Protein AF-A0A523TIG8-F1 (afdb_monomer_lite)

Secondary structure (DSSP, 8-state):
-HHHHHHHHHHHHHHHHHHHHHHHHHHHHHHHHHHHHHHHHHHHHHHH-PPPPPHHHHHHHHHHHHHHHHHHHTTGGG--

pLDDT: mean 80.6, std 10.08, range [40.44, 89.88]

Foldseek 3Di:
DVVVVVVVVVVVVVVVVVVVVVVVVLVVLLVVLVVQQVVCQPPCCVPPVDDRDDSVRSSVVSVVVVVVVVVVVVVVVPPD

Sequence (80 aa):
MDELAEIVGKIVLCVVAVIGMVVVLAGIGLLLAFPIKWTWNVTMPYLFSLPTITWGKAWCLNFLCGCLIKASQGNMNKKL

Structure (mmCIF, N/CA/C/O backbone):
data_AF-A0A523TIG8-F1
#
_entry.id   AF-A0A523TIG8-F1
#
loop_
_atom_site.group_PDB
_atom_site.id
_atom_site.type_symbol
_atom_site.label_atom_id
_atom_site.label_alt_id
_atom_site.label_comp_id
_atom_site.label_asym_id
_atom_site.label_entity_id
_atom_site.label_seq_id
_atom_site.pdbx_PDB_ins_code
_atom_site.Cartn_x
_atom_site.Cartn_y
_atom_site.Cartn_z
_atom_site.occupancy
_atom_site.B_iso_or_equiv
_atom_site.auth_seq_id
_atom_site.auth_comp_id
_atom_site.auth_asym_id
_atom_site.auth_atom_id
_atom_site.pdbx_PD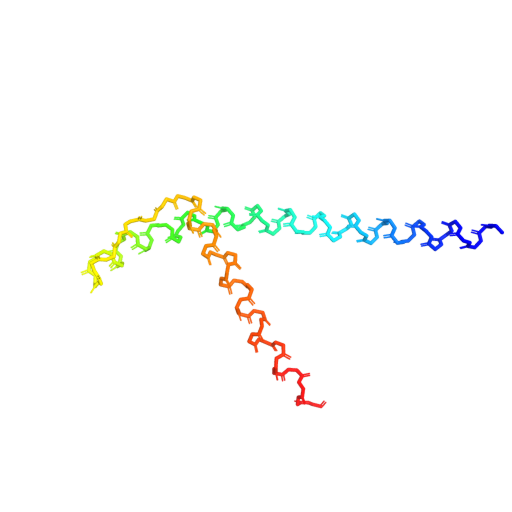B_model_num
ATOM 1 N N . MET A 1 1 ? 22.352 8.688 -31.196 1.00 62.91 1 MET A N 1
ATOM 2 C CA . MET A 1 1 ? 20.923 9.026 -30.990 1.00 62.91 1 MET A CA 1
ATOM 3 C C . MET A 1 1 ? 20.138 7.774 -30.610 1.00 62.91 1 MET A C 1
ATOM 5 O O . MET A 1 1 ? 19.297 7.852 -29.726 1.00 62.91 1 MET A O 1
ATOM 9 N N . ASP A 1 2 ? 20.476 6.623 -31.192 1.00 76.56 2 ASP A N 1
ATOM 10 C CA . ASP A 1 2 ? 19.790 5.338 -30.991 1.00 76.56 2 ASP A CA 1
ATOM 11 C C . ASP A 1 2 ? 19.932 4.746 -29.573 1.00 76.56 2 ASP A C 1
ATOM 13 O O . ASP A 1 2 ? 18.939 4.312 -28.998 1.00 76.56 2 ASP A O 1
ATOM 17 N N . GLU A 1 3 ? 21.108 4.824 -28.936 1.00 78.88 3 GLU A N 1
ATOM 18 C CA . GLU A 1 3 ? 21.291 4.352 -27.544 1.00 78.88 3 GLU A CA 1
ATOM 19 C C . GLU A 1 3 ? 20.447 5.125 -26.517 1.00 78.88 3 GLU A C 1
ATOM 21 O O . GLU A 1 3 ? 19.922 4.545 -25.565 1.00 78.88 3 GL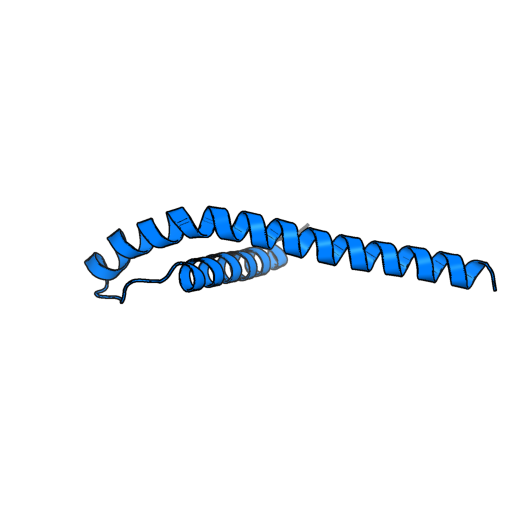U A O 1
ATOM 26 N N . LEU A 1 4 ? 20.271 6.437 -26.713 1.00 75.44 4 LEU A N 1
ATOM 27 C CA . LEU A 1 4 ? 19.436 7.249 -25.823 1.00 75.44 4 LEU A CA 1
ATOM 28 C C . LEU A 1 4 ? 17.960 6.847 -25.925 1.00 75.44 4 LEU A C 1
ATOM 30 O O . LEU A 1 4 ? 17.268 6.819 -24.909 1.00 75.44 4 LEU A O 1
ATOM 34 N N . ALA A 1 5 ? 17.481 6.488 -27.120 1.00 80.69 5 ALA A N 1
ATOM 35 C CA . ALA A 1 5 ? 16.107 6.032 -27.314 1.00 80.69 5 ALA A CA 1
ATOM 36 C C . ALA A 1 5 ? 15.838 4.693 -26.602 1.00 80.69 5 ALA A C 1
ATOM 38 O O . ALA A 1 5 ? 14.773 4.517 -26.005 1.00 80.69 5 ALA A O 1
ATOM 39 N N . GLU A 1 6 ? 16.813 3.779 -26.588 1.00 84.62 6 GLU A N 1
ATOM 40 C CA . GLU A 1 6 ? 16.681 2.490 -25.900 1.00 84.62 6 GLU A CA 1
ATOM 41 C C . GLU A 1 6 ? 16.617 2.650 -24.369 1.00 84.62 6 GLU A C 1
ATOM 43 O O . GLU A 1 6 ? 15.784 2.024 -23.704 1.00 84.62 6 GLU A O 1
ATOM 48 N N . ILE A 1 7 ? 17.448 3.530 -23.800 1.00 83.62 7 ILE A N 1
ATOM 49 C CA . ILE A 1 7 ? 17.451 3.819 -22.357 1.00 83.62 7 ILE A CA 1
ATOM 50 C C . ILE A 1 7 ? 16.128 4.471 -21.934 1.00 83.62 7 ILE A C 1
ATOM 52 O O . ILE A 1 7 ? 15.525 4.056 -20.941 1.00 83.62 7 ILE A O 1
ATOM 56 N N . VAL A 1 8 ? 15.635 5.449 -22.701 1.00 85.69 8 VAL A N 1
ATOM 57 C CA . VAL A 1 8 ? 14.351 6.114 -22.422 1.00 85.69 8 VAL A CA 1
ATOM 58 C C . VAL A 1 8 ? 13.194 5.116 -22.508 1.00 85.69 8 VAL A C 1
ATOM 60 O O . VAL A 1 8 ? 12.339 5.105 -21.622 1.00 85.69 8 VAL A O 1
ATOM 63 N N . GLY A 1 9 ? 13.199 4.219 -23.500 1.00 87.00 9 GLY A N 1
ATOM 64 C CA . GLY A 1 9 ? 12.202 3.153 -23.624 1.00 87.00 9 GLY A CA 1
ATOM 65 C C . GLY A 1 9 ? 12.156 2.239 -22.395 1.00 87.00 9 GLY A C 1
ATOM 66 O O . GLY A 1 9 ? 11.078 1.989 -21.852 1.00 87.00 9 GLY A O 1
ATOM 67 N N . LYS A 1 10 ? 13.320 1.802 -21.893 1.00 87.00 10 LYS A N 1
ATOM 68 C CA . LYS A 1 10 ? 13.412 0.984 -20.669 1.00 87.00 10 LYS A CA 1
ATOM 69 C C . LYS A 1 10 ? 12.905 1.730 -19.434 1.00 87.00 10 LYS A C 1
ATOM 71 O O . LYS A 1 10 ? 12.167 1.149 -18.643 1.00 87.00 10 LYS A O 1
ATOM 76 N N . ILE A 1 11 ? 13.248 3.011 -19.276 1.00 87.00 11 ILE A N 1
ATOM 77 C CA . ILE A 1 11 ? 12.792 3.827 -18.137 1.00 87.00 11 ILE A CA 1
ATOM 78 C C . ILE A 1 11 ? 11.268 3.974 -18.148 1.00 87.00 11 ILE A C 1
ATOM 80 O O . ILE A 1 11 ? 10.631 3.758 -17.117 1.00 87.00 11 ILE A O 1
ATOM 84 N N . VAL A 1 12 ? 10.672 4.290 -19.300 1.00 88.81 12 VAL A N 1
ATOM 85 C CA . VAL A 1 12 ? 9.212 4.418 -19.433 1.00 88.81 12 VAL A CA 1
ATOM 86 C C . VAL A 1 12 ? 8.524 3.101 -19.078 1.00 88.81 12 VAL A C 1
ATOM 88 O O . VAL A 1 12 ? 7.552 3.101 -18.324 1.00 88.81 12 VAL A O 1
ATOM 91 N N . LEU A 1 13 ? 9.062 1.971 -19.540 1.00 88.06 13 LEU A N 1
ATOM 92 C CA . LEU A 1 13 ? 8.514 0.647 -19.245 1.00 88.06 13 LEU A CA 1
ATOM 93 C C . LEU A 1 13 ? 8.592 0.321 -17.744 1.00 88.06 13 LEU A C 1
ATOM 95 O O . LEU A 1 13 ? 7.608 -0.140 -17.165 1.00 88.06 13 LEU A O 1
ATOM 99 N N . CYS A 1 14 ? 9.708 0.648 -17.084 1.00 84.44 14 CYS A N 1
ATOM 100 C CA . CYS A 1 14 ? 9.854 0.519 -15.632 1.00 84.44 14 CYS A CA 1
ATOM 101 C C . CYS A 1 14 ? 8.838 1.379 -14.867 1.00 84.44 14 CYS A C 1
ATOM 103 O O . CYS A 1 14 ? 8.208 0.897 -13.928 1.00 84.44 14 CYS A O 1
ATOM 105 N N . VAL A 1 15 ? 8.643 2.637 -15.270 1.00 86.81 15 VAL A N 1
ATOM 106 C CA . VAL A 1 15 ? 7.688 3.546 -14.618 1.00 86.81 15 VAL A CA 1
ATOM 107 C C . VAL A 1 15 ? 6.256 3.029 -14.767 1.00 86.81 15 VAL A C 1
ATOM 109 O O . VAL A 1 15 ? 5.526 2.953 -13.778 1.00 86.81 15 VAL A O 1
ATOM 112 N N . VAL A 1 16 ? 5.864 2.600 -15.968 1.00 87.69 16 VAL A N 1
ATOM 113 C CA . VAL A 1 16 ? 4.534 2.024 -16.223 1.00 87.69 16 VAL A CA 1
ATOM 114 C C . VAL A 1 16 ? 4.325 0.737 -15.419 1.00 87.69 16 VAL A C 1
ATOM 116 O O . VAL A 1 16 ? 3.262 0.559 -14.824 1.00 87.69 16 VAL A O 1
ATOM 119 N N . ALA A 1 17 ? 5.337 -0.130 -15.330 1.00 84.00 17 ALA A N 1
ATOM 120 C CA . ALA A 1 17 ? 5.268 -1.358 -14.540 1.00 84.00 17 ALA A CA 1
ATOM 121 C C . ALA A 1 17 ? 5.087 -1.080 -13.038 1.00 84.00 17 ALA A C 1
ATOM 123 O O . ALA A 1 17 ? 4.270 -1.730 -12.382 1.00 84.00 17 ALA A O 1
ATOM 124 N N . VAL A 1 18 ? 5.795 -0.086 -12.492 1.00 84.50 18 VAL A N 1
ATOM 125 C CA . VAL A 1 18 ? 5.657 0.322 -11.085 1.00 84.50 18 VAL A CA 1
ATOM 126 C C . VAL A 1 18 ? 4.260 0.880 -10.816 1.00 84.50 18 VAL A C 1
ATOM 128 O O . VAL A 1 18 ? 3.626 0.490 -9.837 1.00 84.50 18 VAL A O 1
ATOM 131 N N . ILE A 1 19 ? 3.742 1.738 -11.696 1.00 84.44 19 ILE A N 1
ATOM 132 C CA . ILE A 1 19 ? 2.392 2.303 -11.554 1.00 84.44 19 ILE A CA 1
ATOM 133 C C . ILE A 1 19 ? 1.334 1.194 -11.629 1.00 84.44 19 ILE A C 1
ATOM 135 O O . ILE A 1 19 ? 0.455 1.130 -10.770 1.00 84.44 19 ILE A O 1
ATOM 139 N N . GLY A 1 20 ? 1.447 0.279 -12.597 1.00 82.88 20 GLY A N 1
ATOM 140 C CA . GLY A 1 20 ? 0.546 -0.869 -12.723 1.00 82.88 20 GLY A CA 1
ATOM 141 C C . GLY A 1 20 ? 0.544 -1.749 -11.471 1.00 82.88 20 GLY A C 1
ATOM 142 O O . GLY A 1 20 ? -0.518 -2.121 -10.973 1.00 82.88 20 GLY A O 1
ATOM 143 N N . MET A 1 21 ? 1.721 -2.007 -10.896 1.00 80.62 21 MET A N 1
ATOM 144 C CA . MET A 1 21 ? 1.851 -2.762 -9.649 1.00 80.62 21 MET A CA 1
ATOM 145 C C . MET A 1 21 ? 1.160 -2.058 -8.472 1.00 80.62 21 MET A C 1
ATOM 147 O O . MET A 1 21 ? 0.453 -2.705 -7.700 1.00 80.62 21 MET A O 1
ATOM 151 N N . VAL A 1 22 ? 1.313 -0.736 -8.346 1.00 80.50 22 VAL A N 1
ATOM 152 C CA . VAL A 1 22 ? 0.661 0.051 -7.285 1.00 80.50 22 VAL A CA 1
ATOM 153 C C . VAL A 1 22 ? -0.863 -0.014 -7.405 1.00 80.50 22 VAL A C 1
ATOM 155 O O . V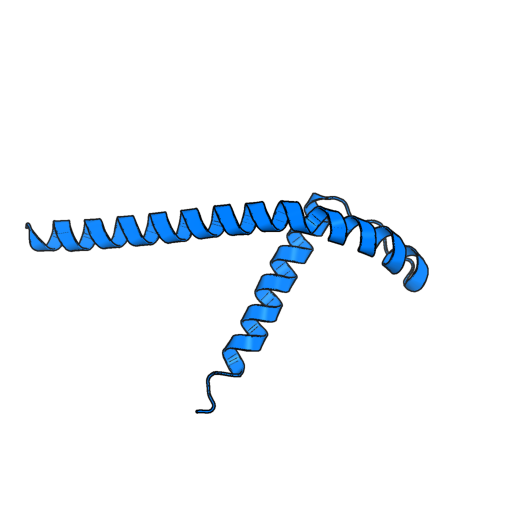AL A 1 22 ? -1.543 -0.188 -6.394 1.00 80.50 22 VAL A O 1
ATOM 158 N N . VAL A 1 23 ? -1.408 0.061 -8.621 1.00 80.75 23 VAL A N 1
ATOM 159 C CA . VAL A 1 23 ? -2.859 -0.021 -8.857 1.00 80.75 23 VAL A CA 1
ATOM 160 C C . VAL A 1 23 ? -3.408 -1.405 -8.499 1.00 80.75 23 VAL A C 1
ATOM 162 O O . VAL A 1 23 ? -4.434 -1.501 -7.826 1.00 80.75 23 VAL A O 1
ATOM 165 N N . VAL A 1 24 ? -2.709 -2.481 -8.875 1.00 80.44 24 VAL A N 1
ATOM 166 C CA . VAL A 1 24 ? -3.112 -3.854 -8.524 1.00 80.44 24 VAL A CA 1
ATOM 167 C C . VAL A 1 24 ? -3.081 -4.066 -7.008 1.00 80.44 24 VAL A C 1
ATOM 169 O O . VAL A 1 24 ? -4.035 -4.597 -6.439 1.00 80.44 24 VAL A O 1
ATOM 172 N N . LEU A 1 25 ? -2.032 -3.592 -6.329 1.00 78.12 25 LEU A N 1
ATOM 173 C CA . LEU A 1 25 ? -1.921 -3.664 -4.869 1.00 78.12 25 LEU A CA 1
ATOM 174 C C . LEU A 1 25 ? -3.013 -2.847 -4.165 1.00 78.12 25 LEU A C 1
ATOM 176 O O . LEU A 1 25 ? -3.583 -3.313 -3.179 1.00 78.12 25 LEU A O 1
ATOM 180 N N . ALA A 1 26 ? -3.350 -1.664 -4.682 1.00 76.62 26 ALA A N 1
ATOM 181 C CA . ALA A 1 26 ? -4.450 -0.848 -4.171 1.00 76.62 26 ALA A CA 1
ATOM 182 C C . ALA A 1 26 ? -5.810 -1.551 -4.332 1.00 76.62 26 ALA A C 1
ATOM 184 O O . ALA A 1 26 ? -6.620 -1.527 -3.401 1.00 76.62 26 ALA A O 1
ATOM 185 N N . GLY A 1 27 ? -6.034 -2.220 -5.470 1.00 79.00 27 GLY A N 1
ATOM 186 C CA . GLY A 1 27 ? -7.233 -3.016 -5.748 1.00 79.00 27 GLY A CA 1
ATOM 187 C C . GLY A 1 27 ? -7.380 -4.227 -4.822 1.00 79.00 27 GLY A C 1
ATOM 188 O O . GLY A 1 27 ? -8.436 -4.428 -4.223 1.00 79.00 27 GLY A O 1
ATOM 189 N N . ILE A 1 28 ? -6.301 -4.986 -4.611 1.00 80.25 28 ILE A N 1
ATOM 190 C CA . ILE A 1 28 ? -6.269 -6.075 -3.616 1.00 80.25 28 ILE A CA 1
ATOM 191 C C . ILE A 1 28 ? -6.498 -5.509 -2.205 1.00 80.25 28 ILE A C 1
ATOM 193 O O . ILE A 1 28 ? -7.225 -6.090 -1.396 1.00 80.25 28 ILE A O 1
ATOM 197 N N . GLY A 1 29 ? -5.950 -4.324 -1.927 1.00 78.44 29 GLY A N 1
ATOM 198 C CA . GLY A 1 29 ? -6.165 -3.607 -0.678 1.00 78.44 29 GLY A CA 1
ATOM 199 C C . GLY A 1 29 ? -7.630 -3.244 -0.419 1.00 78.44 29 GLY A C 1
ATOM 200 O O . GLY A 1 29 ? -8.045 -3.242 0.740 1.00 78.44 29 GLY A O 1
ATOM 201 N N . LEU A 1 30 ? -8.425 -2.975 -1.463 1.00 79.69 30 LEU A N 1
ATOM 202 C CA . LEU A 1 30 ? -9.870 -2.700 -1.366 1.00 79.69 30 LEU A CA 1
ATOM 203 C C . LEU A 1 30 ? -10.682 -3.955 -1.029 1.00 79.69 30 LEU A C 1
ATOM 205 O O . LEU A 1 30 ? -11.637 -3.869 -0.255 1.00 79.69 30 LEU A O 1
ATOM 209 N N . LEU A 1 31 ? -10.278 -5.121 -1.542 1.00 82.75 31 LEU A N 1
ATOM 210 C CA . LEU A 1 31 ? -10.864 -6.413 -1.162 1.00 82.75 31 LEU A CA 1
ATOM 211 C C . LEU A 1 31 ? -10.587 -6.736 0.312 1.00 82.75 31 LEU A C 1
ATOM 213 O O . LEU A 1 31 ? -11.503 -7.088 1.054 1.00 82.75 31 LEU A O 1
ATOM 217 N N . LEU A 1 32 ? -9.346 -6.532 0.766 1.00 78.75 32 LEU A N 1
ATOM 218 C CA . LEU A 1 32 ? -8.955 -6.693 2.173 1.00 78.75 32 LEU A CA 1
ATOM 219 C C . LEU A 1 32 ? -9.587 -5.646 3.103 1.00 78.75 32 LEU A C 1
ATOM 221 O O . LEU A 1 32 ? -9.785 -5.923 4.284 1.00 78.75 32 LEU A O 1
ATOM 225 N N . ALA A 1 33 ? -9.978 -4.473 2.597 1.00 81.50 33 ALA A N 1
ATOM 226 C CA . ALA A 1 33 ? -10.655 -3.455 3.401 1.00 81.50 33 ALA A CA 1
ATOM 227 C C . ALA A 1 33 ? -12.021 -3.924 3.939 1.00 81.50 33 ALA A C 1
ATOM 229 O O . ALA A 1 33 ? -12.487 -3.412 4.961 1.00 81.50 33 ALA A O 1
ATOM 230 N N . PHE A 1 34 ? -12.664 -4.901 3.290 1.00 85.50 34 PHE A N 1
ATOM 231 C CA . PHE A 1 34 ? -13.958 -5.433 3.719 1.00 85.50 34 PHE A CA 1
ATOM 232 C C . PHE A 1 34 ? -13.894 -6.191 5.060 1.00 85.50 34 PHE A C 1
ATOM 234 O O . PHE A 1 34 ? -14.574 -5.766 6.001 1.00 85.50 34 PHE A O 1
ATOM 241 N N . PRO A 1 35 ? -13.066 -7.245 5.221 1.00 85.06 35 PRO A N 1
ATOM 242 C CA . PRO A 1 35 ? -12.913 -7.908 6.514 1.00 85.06 35 PRO A CA 1
ATOM 243 C C . PRO A 1 35 ? -12.336 -6.967 7.577 1.00 85.06 35 PRO A C 1
ATOM 245 O O . PRO A 1 35 ? -12.775 -7.016 8.721 1.00 85.06 35 PRO A O 1
ATOM 248 N N . ILE A 1 36 ? -11.435 -6.045 7.211 1.00 86.50 36 ILE A N 1
ATOM 249 C CA . ILE A 1 36 ? -10.862 -5.066 8.153 1.00 86.50 36 ILE A CA 1
ATOM 250 C C . ILE A 1 36 ? -11.951 -4.170 8.753 1.00 86.50 36 ILE A C 1
ATOM 252 O O . ILE A 1 36 ? -11.999 -3.987 9.970 1.00 86.50 36 ILE A O 1
ATOM 256 N N . LYS A 1 37 ? -12.868 -3.653 7.922 1.00 88.75 37 LYS A N 1
ATOM 257 C CA . LYS A 1 37 ? -14.025 -2.876 8.390 1.00 88.75 37 LYS A CA 1
ATOM 258 C C . LYS A 1 37 ? -14.872 -3.682 9.367 1.00 88.75 37 LYS A C 1
ATOM 260 O O . LYS A 1 37 ? -15.285 -3.146 10.394 1.00 88.75 37 LYS A O 1
ATOM 265 N N . TRP A 1 38 ? -15.163 -4.936 9.032 1.00 88.44 38 TRP A N 1
ATOM 266 C CA . TRP A 1 38 ? -16.014 -5.777 9.865 1.00 88.44 38 TRP A CA 1
ATOM 267 C C . TRP A 1 38 ? -15.369 -6.060 11.223 1.00 88.44 38 TRP A C 1
ATOM 269 O O . TRP A 1 38 ? -15.971 -5.756 12.252 1.00 88.44 38 TRP A O 1
ATOM 279 N N . THR A 1 39 ? -14.117 -6.519 11.230 1.00 87.06 39 THR A N 1
ATOM 280 C CA . THR A 1 39 ? -13.364 -6.809 12.456 1.00 87.06 39 THR A CA 1
ATOM 281 C C . THR A 1 39 ? -13.230 -5.575 13.341 1.00 87.06 39 THR A C 1
ATOM 283 O O . THR A 1 39 ? -13.436 -5.667 14.553 1.00 87.06 39 THR A O 1
ATOM 286 N N . TRP A 1 40 ? -12.952 -4.403 12.758 1.00 87.94 40 TRP A N 1
ATOM 287 C CA . TRP A 1 40 ? -12.882 -3.157 13.519 1.00 87.94 40 TRP A CA 1
ATOM 288 C C . TRP A 1 40 ? -14.224 -2.827 14.160 1.00 87.94 40 TRP A C 1
ATOM 290 O O . TRP A 1 40 ? -14.274 -2.560 15.352 1.00 87.94 40 TRP A O 1
ATOM 300 N N . ASN A 1 41 ? -15.315 -2.876 13.391 1.00 87.62 41 ASN A N 1
ATOM 301 C CA . ASN A 1 41 ? -16.642 -2.491 13.867 1.00 87.62 41 ASN A CA 1
ATOM 302 C C . ASN A 1 41 ? -17.183 -3.403 14.979 1.00 87.62 41 ASN A C 1
ATOM 304 O O . ASN A 1 41 ? -18.044 -2.980 15.742 1.00 87.62 41 ASN A O 1
ATOM 308 N N . VAL A 1 42 ? -16.690 -4.640 15.061 1.00 88.06 42 VAL A N 1
ATOM 309 C CA . VAL A 1 42 ? -17.043 -5.585 16.127 1.00 88.06 42 VAL A CA 1
ATOM 310 C C . VAL A 1 42 ? -16.166 -5.386 17.364 1.00 88.06 42 VAL A C 1
ATOM 312 O O . VAL A 1 42 ? -16.676 -5.374 18.478 1.00 88.06 42 VAL A O 1
ATOM 315 N N . THR A 1 43 ? -14.852 -5.223 17.193 1.00 88.56 43 THR A N 1
ATOM 316 C CA . THR A 1 43 ? -13.900 -5.267 18.317 1.00 88.56 43 THR A CA 1
ATOM 317 C C . THR A 1 43 ? -13.613 -3.897 18.929 1.00 88.56 43 THR A C 1
ATOM 319 O O . THR A 1 43 ? -13.676 -3.744 20.145 1.00 88.56 43 THR A O 1
ATOM 322 N N . MET A 1 44 ? -13.325 -2.881 18.114 1.00 89.88 44 MET A N 1
ATOM 323 C CA . MET A 1 44 ? -12.830 -1.585 18.595 1.00 89.88 44 MET A CA 1
ATOM 324 C C . MET A 1 44 ? -13.893 -0.743 19.322 1.00 89.88 44 MET A C 1
ATOM 326 O O . MET A 1 44 ? -13.570 -0.185 20.372 1.00 89.88 44 MET A O 1
ATOM 330 N N . PRO A 1 45 ? -15.157 -0.668 18.858 1.00 87.69 45 PRO A N 1
ATOM 331 C CA . PRO A 1 45 ? -16.220 -0.002 19.609 1.00 87.69 45 PRO A CA 1
ATOM 332 C C . PRO A 1 45 ? -16.538 -0.708 20.925 1.00 87.69 45 PRO A C 1
ATOM 334 O O . PRO A 1 45 ? -16.846 -0.050 21.909 1.00 87.69 45 PRO A O 1
ATOM 337 N N . TYR A 1 46 ? -16.451 -2.040 20.946 1.00 86.81 46 TYR A N 1
ATOM 338 C CA . TYR A 1 46 ? -16.780 -2.832 22.128 1.00 86.81 46 TYR A CA 1
ATOM 339 C C . TYR A 1 46 ? -15.690 -2.756 23.206 1.00 86.81 46 TYR A C 1
ATOM 341 O O . TYR A 1 46 ? -15.998 -2.580 24.379 1.00 86.81 46 TYR A O 1
ATOM 349 N N . LEU A 1 47 ? -14.417 -2.866 22.815 1.00 88.94 47 LEU A N 1
ATOM 350 C CA . LEU A 1 47 ? -13.292 -2.919 23.755 1.00 88.94 47 LEU A CA 1
ATOM 351 C C . LEU A 1 47 ? -12.769 -1.538 24.157 1.00 88.94 47 LEU A C 1
ATOM 353 O O . LEU A 1 47 ? -12.331 -1.352 25.287 1.00 88.94 47 LEU A O 1
ATOM 357 N N . PHE A 1 48 ? -12.783 -0.581 23.228 1.00 89.00 48 PHE A N 1
ATOM 358 C CA . PHE A 1 48 ? -12.098 0.704 23.388 1.00 89.00 48 PHE A CA 1
ATOM 359 C C . PHE A 1 48 ? -13.030 1.910 23.206 1.00 89.00 48 PHE A C 1
ATOM 361 O O . PHE A 1 48 ? -12.552 3.043 23.183 1.00 89.00 48 PHE A O 1
ATOM 368 N N . SER A 1 49 ? -14.344 1.693 23.048 1.00 86.81 49 SER A N 1
ATOM 369 C CA . SER A 1 49 ? -15.335 2.750 22.779 1.00 86.81 49 SER A CA 1
ATOM 370 C C . SER A 1 49 ? -14.960 3.647 21.587 1.00 86.81 49 SER A C 1
ATOM 372 O O . SER A 1 49 ? -15.285 4.834 21.549 1.00 86.81 49 SER A O 1
ATOM 374 N N . LEU A 1 50 ? -14.247 3.084 20.604 1.00 86.00 50 LEU A N 1
ATOM 375 C CA . LEU A 1 50 ? -13.787 3.799 19.416 1.00 86.00 50 LEU A CA 1
ATOM 376 C C . LEU A 1 50 ? -14.899 3.913 18.360 1.00 86.00 50 LEU A C 1
ATOM 378 O O . LEU A 1 50 ? -15.724 3.006 18.221 1.00 86.00 50 LEU A O 1
ATOM 382 N N . PRO A 1 51 ? -14.903 4.990 17.552 1.00 85.06 51 PRO A N 1
ATOM 383 C CA . PRO A 1 51 ? -15.876 5.157 16.485 1.00 85.06 51 PRO A CA 1
ATOM 384 C C . PRO A 1 51 ? -15.719 4.099 15.386 1.00 85.06 51 PRO A C 1
ATOM 386 O O . PRO A 1 51 ? -14.631 3.585 15.096 1.00 85.06 51 PRO A O 1
ATOM 389 N N . THR A 1 52 ? -16.844 3.809 14.740 1.00 87.38 52 THR A N 1
ATOM 390 C CA . THR A 1 52 ? -16.929 2.884 13.613 1.00 87.38 52 THR A CA 1
ATOM 391 C C . THR A 1 52 ? -16.204 3.454 12.391 1.00 87.38 52 THR A C 1
ATOM 393 O O . THR A 1 52 ? -16.176 4.667 12.158 1.00 87.38 52 THR A O 1
ATOM 396 N N . ILE A 1 53 ? -15.577 2.582 11.597 1.00 89.56 53 ILE A N 1
ATOM 397 C CA . ILE A 1 53 ? -14.842 2.998 10.396 1.00 89.56 53 ILE A CA 1
ATOM 398 C C . ILE A 1 53 ? -15.665 2.776 9.128 1.00 89.56 53 ILE A C 1
ATOM 400 O O . ILE A 1 53 ? -16.357 1.769 8.957 1.00 89.56 53 ILE A O 1
ATOM 404 N N . THR A 1 54 ? -15.562 3.731 8.205 1.00 86.06 54 THR A N 1
ATOM 405 C CA . THR A 1 54 ? -16.120 3.605 6.856 1.00 86.06 54 THR A CA 1
ATOM 406 C C . THR A 1 54 ? -15.187 2.772 5.976 1.00 86.06 54 THR A C 1
ATOM 408 O O . THR A 1 54 ? -14.023 2.549 6.313 1.00 86.06 54 THR A O 1
ATOM 411 N N . TRP A 1 55 ? -15.681 2.308 4.827 1.00 79.12 55 TRP A N 1
ATOM 412 C CA . TRP A 1 55 ? -14.898 1.458 3.923 1.00 79.12 55 TRP A CA 1
ATOM 413 C C . TRP A 1 55 ? -13.610 2.137 3.426 1.00 79.12 55 TRP A C 1
ATOM 415 O O . TRP A 1 55 ? -12.547 1.523 3.447 1.00 79.12 55 TRP A O 1
ATOM 425 N N . GLY A 1 56 ? -13.668 3.437 3.112 1.00 83.62 56 GLY A N 1
ATOM 426 C CA . GLY A 1 56 ? -12.476 4.213 2.750 1.00 83.62 56 GLY A CA 1
ATOM 427 C C . GLY A 1 56 ? -11.451 4.307 3.887 1.00 83.62 56 GLY A C 1
ATOM 428 O O . GLY A 1 56 ? -10.255 4.161 3.651 1.00 83.62 56 GLY A O 1
ATOM 429 N N . LYS A 1 57 ? -11.904 4.462 5.141 1.00 83.25 57 LYS A N 1
ATOM 430 C CA . LYS A 1 57 ? -11.007 4.474 6.311 1.00 83.25 57 LYS A CA 1
ATOM 431 C C . LYS A 1 57 ? -10.344 3.112 6.539 1.00 83.25 57 LYS A C 1
ATOM 433 O O . LYS A 1 57 ? -9.160 3.071 6.861 1.00 83.25 57 LYS A O 1
ATOM 438 N N . ALA A 1 58 ? -11.074 2.016 6.327 1.00 86.94 58 ALA A N 1
ATOM 439 C CA . ALA A 1 58 ? -10.527 0.661 6.412 1.00 86.94 58 ALA A CA 1
ATOM 440 C C . ALA A 1 58 ? -9.449 0.402 5.346 1.00 86.94 58 ALA A C 1
ATO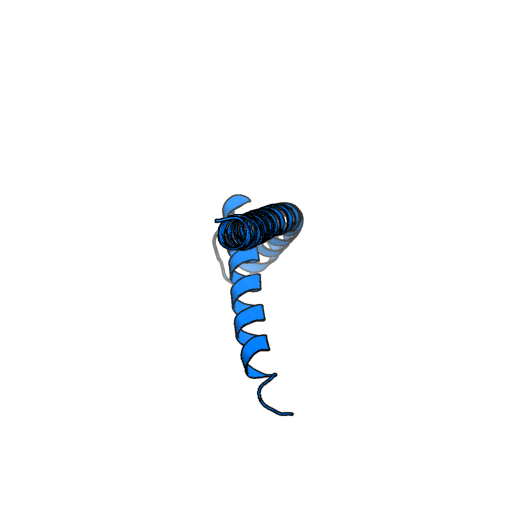M 442 O O . ALA A 1 58 ? -8.438 -0.234 5.636 1.00 86.94 58 ALA A O 1
ATOM 443 N N . TRP A 1 59 ? -9.625 0.946 4.139 1.00 85.75 59 TRP A N 1
ATOM 444 C CA . TRP A 1 59 ? -8.615 0.868 3.085 1.00 85.75 59 TRP A CA 1
ATOM 445 C C . TRP A 1 59 ? -7.343 1.646 3.437 1.00 85.75 59 TRP A C 1
ATOM 447 O O . TRP A 1 59 ? -6.247 1.094 3.349 1.00 85.75 59 TRP A O 1
ATOM 457 N N . CYS A 1 60 ? -7.473 2.889 3.914 1.00 84.56 60 CYS A N 1
ATOM 458 C CA . CYS A 1 60 ? -6.320 3.671 4.371 1.00 84.56 60 CYS A CA 1
ATOM 459 C C . CYS A 1 60 ? -5.571 2.972 5.514 1.00 84.56 60 CYS A C 1
ATOM 461 O O . CYS A 1 60 ? -4.343 2.981 5.536 1.00 84.56 60 CYS A O 1
ATOM 463 N N . LEU A 1 61 ? -6.296 2.336 6.442 1.00 85.50 61 LEU A N 1
ATOM 464 C CA . LEU A 1 61 ? -5.701 1.564 7.534 1.00 85.50 61 LEU A CA 1
ATOM 465 C C . LEU A 1 61 ? -4.910 0.359 7.003 1.00 85.50 61 LEU A C 1
ATOM 467 O O . LEU A 1 61 ? -3.784 0.128 7.432 1.00 85.50 61 LEU A O 1
ATOM 471 N N . ASN A 1 62 ? -5.467 -0.365 6.028 1.00 86.44 62 ASN A N 1
ATOM 472 C CA . ASN A 1 62 ? -4.787 -1.478 5.367 1.00 86.44 62 ASN A CA 1
ATOM 473 C C . ASN A 1 62 ? -3.494 -1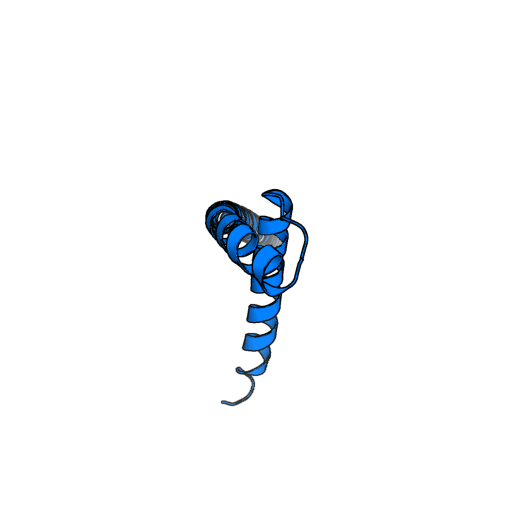.024 4.670 1.00 86.44 62 ASN A C 1
ATOM 475 O O . ASN A 1 62 ? -2.441 -1.643 4.823 1.00 86.44 62 ASN A O 1
ATOM 479 N N . PHE A 1 63 ? -3.556 0.098 3.947 1.00 84.69 63 PHE A N 1
ATOM 480 C CA . PHE A 1 63 ? -2.393 0.690 3.291 1.00 84.69 63 PHE A CA 1
ATOM 481 C C . PHE A 1 63 ? -1.322 1.116 4.305 1.00 84.69 63 PHE A C 1
ATOM 483 O O . PHE A 1 63 ? -0.144 0.802 4.134 1.00 84.69 63 PHE A O 1
ATOM 490 N N . LEU A 1 64 ? -1.730 1.765 5.400 1.00 85.25 64 LEU A N 1
ATOM 491 C CA . LEU A 1 64 ? -0.828 2.180 6.472 1.00 85.25 64 LEU A CA 1
ATOM 492 C C . LEU A 1 64 ? -0.149 0.978 7.142 1.00 85.25 64 LEU A C 1
ATOM 494 O O . LEU A 1 64 ? 1.064 1.010 7.346 1.00 85.25 64 LEU A O 1
ATOM 498 N N . CYS A 1 65 ? -0.891 -0.097 7.429 1.00 84.38 65 CYS A N 1
ATOM 499 C CA . CYS A 1 65 ? -0.325 -1.347 7.940 1.00 84.38 65 CYS A CA 1
ATOM 500 C C . CYS A 1 65 ? 0.691 -1.952 6.963 1.00 84.38 65 CYS A C 1
ATOM 502 O O . CYS A 1 65 ? 1.765 -2.366 7.393 1.00 84.38 65 CYS A O 1
ATOM 504 N N . GLY A 1 66 ? 0.405 -1.951 5.658 1.00 81.94 66 GLY A N 1
ATOM 505 C CA . GLY A 1 66 ? 1.351 -2.406 4.634 1.00 81.94 66 GLY A CA 1
ATOM 506 C C . GLY A 1 66 ? 2.652 -1.595 4.628 1.00 81.94 66 GLY A C 1
ATOM 507 O O . GLY A 1 66 ? 3.742 -2.171 4.624 1.00 81.94 66 GLY A O 1
ATOM 508 N N . CYS A 1 67 ? 2.552 -0.266 4.704 1.00 82.38 67 CYS A N 1
ATOM 509 C CA . CYS A 1 67 ? 3.710 0.625 4.815 1.00 82.38 67 CYS A CA 1
ATOM 510 C C . CYS A 1 67 ? 4.505 0.383 6.107 1.00 82.38 67 CYS A C 1
ATOM 512 O O . CYS A 1 67 ? 5.733 0.295 6.068 1.00 82.38 67 CYS A O 1
ATOM 514 N N . LEU A 1 68 ? 3.815 0.226 7.240 1.00 83.62 68 LEU A N 1
ATOM 515 C CA . LEU A 1 68 ? 4.436 0.016 8.547 1.00 83.62 68 LEU A CA 1
ATOM 516 C C . LEU A 1 68 ? 5.170 -1.332 8.628 1.00 83.62 68 LEU A C 1
ATOM 518 O O . LEU A 1 68 ? 6.316 -1.389 9.072 1.00 83.62 68 LEU A O 1
ATOM 522 N N . ILE A 1 69 ? 4.544 -2.414 8.156 1.00 81.81 69 ILE A N 1
ATOM 523 C CA . ILE A 1 69 ? 5.136 -3.761 8.155 1.00 81.81 69 ILE A CA 1
ATOM 524 C C . ILE A 1 69 ? 6.349 -3.811 7.222 1.00 81.81 69 ILE A C 1
ATOM 526 O O . ILE A 1 69 ? 7.386 -4.372 7.578 1.00 81.81 69 ILE A O 1
ATOM 530 N N . LYS A 1 70 ? 6.272 -3.166 6.053 1.00 71.31 70 LYS A N 1
ATOM 531 C CA . LYS A 1 70 ? 7.408 -3.090 5.128 1.00 71.31 70 LYS A CA 1
ATOM 532 C C . LYS A 1 70 ? 8.579 -2.293 5.713 1.00 71.31 70 LYS A C 1
ATOM 534 O O . LYS A 1 70 ? 9.728 -2.709 5.567 1.00 71.31 70 LYS A O 1
ATOM 539 N N . ALA A 1 71 ? 8.300 -1.196 6.421 1.00 69.56 71 ALA A N 1
ATOM 540 C CA . ALA A 1 71 ? 9.322 -0.443 7.149 1.00 69.56 71 ALA A CA 1
ATOM 541 C C . ALA A 1 71 ? 9.976 -1.279 8.267 1.00 69.56 71 ALA A C 1
ATOM 543 O O . ALA A 1 71 ? 11.181 -1.171 8.495 1.00 69.56 71 ALA A O 1
ATOM 544 N N . SER A 1 72 ? 9.212 -2.157 8.926 1.00 72.19 72 SER A N 1
ATOM 545 C CA . SER A 1 72 ? 9.741 -3.094 9.924 1.00 72.19 72 SER A CA 1
ATOM 546 C C . SER A 1 72 ? 10.684 -4.137 9.301 1.00 72.19 72 SER A C 1
ATOM 548 O O . SER A 1 72 ? 11.780 -4.363 9.815 1.00 72.19 72 SER A O 1
ATOM 550 N N . GLN A 1 73 ? 10.326 -4.711 8.149 1.00 68.19 73 GLN A N 1
ATOM 551 C CA . GLN A 1 73 ? 11.139 -5.734 7.475 1.00 68.19 73 GLN A CA 1
ATOM 552 C C . GLN A 1 73 ? 12.459 -5.194 6.897 1.00 68.19 73 GLN A C 1
ATOM 554 O O . GLN A 1 73 ? 13.465 -5.905 6.905 1.00 68.19 73 GLN A O 1
ATOM 559 N N . GLY A 1 74 ? 12.498 -3.934 6.447 1.00 61.31 74 GLY A N 1
ATOM 560 C CA . GLY A 1 74 ? 13.704 -3.314 5.878 1.00 61.31 74 GLY A CA 1
ATOM 561 C C . GLY A 1 74 ? 14.906 -3.245 6.832 1.00 61.31 74 GLY A C 1
ATOM 562 O O . GLY A 1 74 ? 16.044 -3.189 6.375 1.00 61.31 74 GLY A O 1
ATOM 563 N N . ASN A 1 75 ? 14.678 -3.308 8.149 1.00 58.56 75 ASN A N 1
ATOM 564 C CA . ASN A 1 75 ? 15.751 -3.310 9.149 1.00 58.56 75 ASN A CA 1
ATOM 565 C C . ASN A 1 75 ? 16.323 -4.707 9.449 1.00 58.56 75 ASN A C 1
ATOM 567 O O . ASN A 1 75 ? 17.419 -4.804 9.998 1.00 58.56 75 ASN A O 1
ATOM 571 N N . MET A 1 76 ? 15.626 -5.786 9.079 1.00 57.75 76 MET A N 1
ATOM 572 C CA . MET A 1 76 ? 16.089 -7.160 9.325 1.00 57.75 76 MET A CA 1
ATOM 573 C C . MET A 1 76 ? 17.129 -7.628 8.294 1.00 57.75 76 MET A C 1
ATOM 575 O O . MET A 1 76 ? 17.980 -8.449 8.620 1.00 57.75 76 MET A O 1
ATOM 579 N N . ASN A 1 77 ? 17.134 -7.066 7.078 1.00 55.38 77 ASN A N 1
ATOM 580 C CA . ASN A 1 77 ? 18.056 -7.447 5.994 1.00 55.38 77 ASN A CA 1
ATOM 581 C C . ASN A 1 77 ? 19.401 -6.682 6.024 1.00 55.38 77 ASN A C 1
ATOM 583 O O . ASN A 1 77 ? 19.980 -6.368 4.988 1.00 55.38 77 ASN A O 1
ATOM 587 N N . LYS A 1 78 ? 19.873 -6.308 7.220 1.00 52.66 78 LYS A N 1
ATOM 588 C CA . LYS A 1 78 ? 21.211 -5.722 7.446 1.00 52.66 78 LYS A CA 1
ATOM 589 C C . LYS A 1 78 ? 22.118 -6.606 8.309 1.00 52.66 78 LYS A C 1
ATOM 591 O O . LYS A 1 78 ? 23.189 -6.169 8.720 1.00 52.66 78 LYS A O 1
ATOM 596 N N . LYS A 1 79 ? 21.698 -7.841 8.590 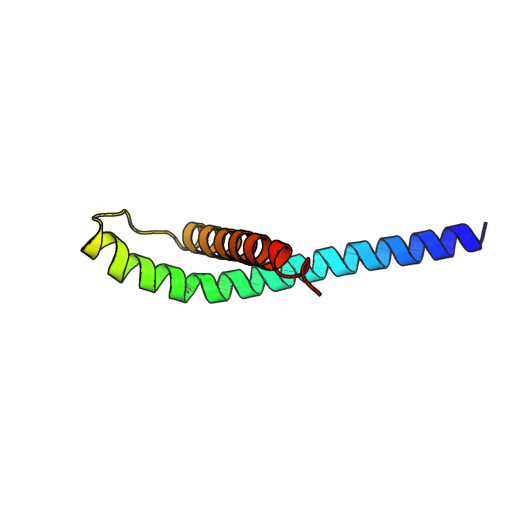1.00 46.28 79 LYS A N 1
ATOM 597 C CA . LYS A 1 79 ? 22.505 -8.849 9.280 1.00 46.28 79 LYS A CA 1
ATOM 598 C C . LYS A 1 79 ? 22.532 -10.141 8.469 1.00 46.28 79 LYS A C 1
ATOM 600 O O . LYS A 1 79 ? 21.779 -11.053 8.787 1.00 46.28 79 LYS A O 1
ATOM 605 N N . LEU A 1 80 ? 23.364 -10.190 7.433 1.00 40.44 80 LEU A N 1
ATOM 606 C CA . LEU A 1 80 ? 23.947 -11.412 6.870 1.00 40.44 80 LEU A CA 1
ATOM 607 C C . LEU A 1 80 ? 25.161 -11.031 6.024 1.00 40.44 80 LEU A C 1
ATOM 609 O O . LEU A 1 80 ? 25.008 -10.125 5.175 1.00 40.44 80 LEU A O 1
#

Radius of gyration: 19.32 Å; chains: 1; bounding box: 41×20×55 Å